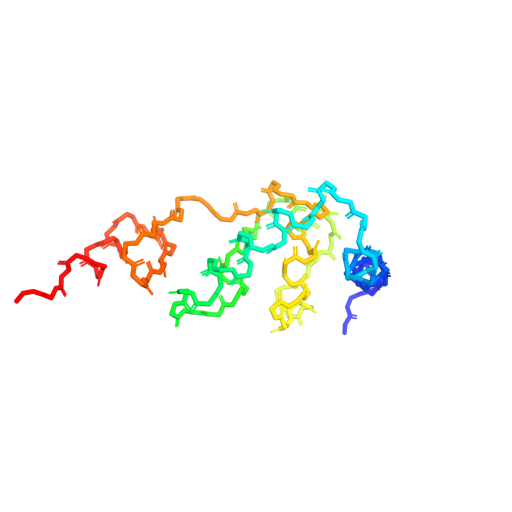Protein AF-A0A534RK87-F1 (afdb_monomer_lite)

pLDDT: mean 77.98, std 9.17, range [41.91, 87.06]

Foldseek 3Di:
DDPLLVVLVVVLVVVVVVLVVPPPDCVVVLVVLVQQVQQEPDFLLVQFACDPVCVVSVHDSVSQRDSSSSSSVCSVPVVRGQPDWDDDDSHIDRPVPVCVVCVVVPDD

Structure (mmCIF, N/CA/C/O backbone):
data_AF-A0A534RK87-F1
#
_entry.id   AF-A0A534RK87-F1
#
loop_
_atom_site.group_PDB
_atom_site.id
_atom_site.type_symbol
_atom_site.label_atom_id
_atom_site.label_alt_id
_atom_site.label_comp_id
_atom_site.label_asym_id
_atom_site.label_entity_id
_atom_site.label_seq_id
_atom_site.pdbx_PDB_ins_code
_atom_site.Cartn_x
_atom_site.Cartn_y
_atom_site.Cartn_z
_atom_site.occupancy
_atom_site.B_iso_or_equiv
_atom_site.auth_seq_id
_atom_site.auth_comp_id
_atom_site.auth_asym_id
_atom_site.auth_atom_id
_atom_site.pdbx_PDB_model_num
ATOM 1 N N . MET A 1 1 ? 7.790 2.342 -18.726 1.00 60.09 1 MET A N 1
ATOM 2 C CA . MET A 1 1 ? 7.569 1.230 -17.779 1.00 60.09 1 MET A CA 1
ATOM 3 C C . MET A 1 1 ? 8.842 0.421 -17.634 1.00 60.09 1 MET A C 1
ATOM 5 O O . MET A 1 1 ? 9.641 0.372 -18.563 1.00 60.09 1 MET A O 1
ATOM 9 N N . ASN A 1 2 ? 9.077 -0.127 -16.451 1.00 77.44 2 ASN A N 1
ATOM 10 C CA . ASN A 1 2 ? 10.279 -0.874 -16.115 1.00 77.44 2 ASN A CA 1
ATOM 11 C C . ASN A 1 2 ? 10.141 -2.371 -16.427 1.00 77.44 2 ASN A C 1
ATOM 13 O O . ASN A 1 2 ? 9.218 -3.016 -15.936 1.00 77.44 2 ASN A O 1
ATOM 17 N N . ARG A 1 3 ? 11.104 -2.950 -17.160 1.00 80.50 3 ARG A N 1
ATOM 18 C CA . ARG A 1 3 ? 11.090 -4.374 -17.559 1.00 80.50 3 ARG A CA 1
ATOM 19 C C . ARG A 1 3 ? 11.040 -5.355 -16.380 1.00 80.50 3 ARG A C 1
ATOM 21 O O . ARG A 1 3 ? 10.565 -6.480 -16.534 1.00 80.50 3 ARG A O 1
ATOM 28 N N . ASN A 1 4 ? 11.541 -4.966 -15.206 1.00 83.12 4 ASN A N 1
ATOM 29 C CA . ASN A 1 4 ? 11.418 -5.789 -13.998 1.00 83.12 4 ASN A CA 1
ATOM 30 C C . ASN A 1 4 ? 9.999 -5.746 -13.438 1.00 83.12 4 ASN A C 1
ATOM 32 O O . ASN A 1 4 ? 9.444 -6.788 -13.088 1.00 83.12 4 ASN A O 1
ATOM 36 N N . PHE A 1 5 ? 9.387 -4.562 -13.438 1.00 82.38 5 PHE A N 1
ATOM 37 C CA . PHE A 1 5 ? 8.006 -4.422 -13.018 1.00 82.38 5 PHE A CA 1
ATOM 38 C C . PHE A 1 5 ? 7.037 -5.088 -13.990 1.00 82.38 5 PHE A C 1
ATOM 40 O O . PHE A 1 5 ? 6.108 -5.713 -13.522 1.00 82.38 5 PHE A O 1
ATOM 47 N N . GLU A 1 6 ? 7.242 -5.046 -15.307 1.00 83.88 6 GLU A N 1
ATOM 48 C CA . GLU A 1 6 ? 6.357 -5.748 -16.255 1.00 83.88 6 GLU A CA 1
ATOM 49 C C . GLU A 1 6 ? 6.292 -7.257 -15.976 1.00 83.88 6 GLU A C 1
ATOM 51 O O . GLU A 1 6 ? 5.211 -7.850 -15.942 1.00 83.88 6 GLU A O 1
ATOM 56 N N . ARG A 1 7 ? 7.446 -7.874 -15.689 1.00 85.31 7 ARG A N 1
ATOM 57 C CA . ARG A 1 7 ? 7.519 -9.290 -15.297 1.00 85.31 7 ARG A CA 1
ATOM 58 C C . ARG A 1 7 ? 6.807 -9.555 -13.972 1.00 85.31 7 ARG A C 1
ATOM 60 O O . ARG A 1 7 ? 6.107 -10.561 -13.847 1.00 85.31 7 ARG A O 1
ATOM 67 N N . LEU A 1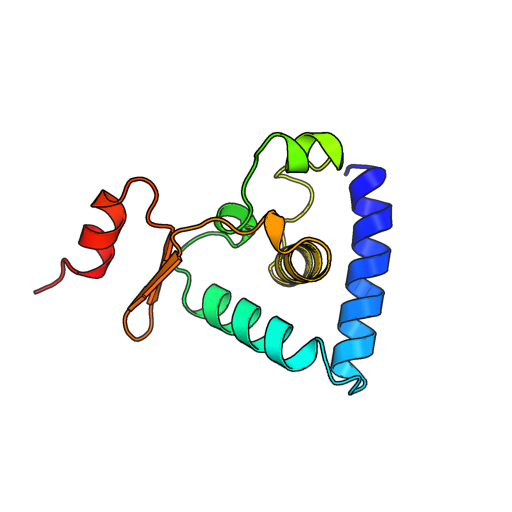 8 ? 6.957 -8.654 -13.004 1.00 84.94 8 LEU A N 1
ATOM 68 C CA . LEU A 1 8 ? 6.269 -8.732 -11.717 1.00 84.94 8 LEU A CA 1
ATOM 69 C C . LEU A 1 8 ? 4.757 -8.511 -11.865 1.00 84.94 8 LEU A C 1
ATOM 71 O O . LEU A 1 8 ? 3.965 -9.257 -11.307 1.00 84.94 8 LEU A O 1
ATOM 75 N N . ASN A 1 9 ? 4.344 -7.554 -12.688 1.00 84.25 9 ASN A N 1
ATOM 76 C CA . ASN A 1 9 ? 2.958 -7.217 -12.975 1.00 84.25 9 ASN A CA 1
ATOM 77 C C . ASN A 1 9 ? 2.219 -8.409 -13.595 1.00 84.25 9 ASN A C 1
ATOM 79 O O . ASN A 1 9 ? 1.095 -8.705 -13.205 1.00 84.25 9 ASN A O 1
ATOM 83 N N . GLY A 1 10 ? 2.873 -9.164 -14.483 1.00 87.06 10 GLY A N 1
ATOM 84 C CA . GLY A 1 10 ? 2.320 -10.419 -15.002 1.00 87.06 10 GLY A CA 1
ATOM 85 C C . GLY A 1 10 ? 2.163 -11.519 -13.939 1.00 87.06 10 GLY A C 1
ATOM 86 O O . GLY A 1 10 ? 1.276 -12.366 -14.044 1.00 87.06 10 GLY A O 1
ATOM 87 N N . ARG A 1 11 ? 2.999 -11.536 -12.892 1.00 85.81 11 ARG A N 1
ATOM 88 C CA . ARG A 1 11 ? 2.822 -12.442 -11.740 1.00 85.81 11 ARG A CA 1
ATOM 89 C C . ARG A 1 11 ? 1.682 -11.974 -10.841 1.00 85.81 11 ARG A C 1
ATOM 91 O O . ARG A 1 11 ? 0.845 -12.792 -10.472 1.00 85.81 11 ARG A O 1
ATOM 98 N N . ILE A 1 12 ? 1.615 -10.672 -10.574 1.00 85.38 12 ILE A N 1
ATOM 99 C CA . ILE A 1 12 ? 0.551 -10.011 -9.814 1.00 85.38 12 ILE A CA 1
ATOM 100 C C . ILE A 1 12 ? -0.821 -10.269 -10.446 1.00 85.38 12 ILE A C 1
ATOM 102 O O . ILE A 1 12 ? -1.733 -10.688 -9.741 1.00 85.38 12 ILE A O 1
ATOM 106 N N . ASP A 1 13 ? -0.963 -10.099 -11.763 1.00 85.81 13 ASP A N 1
ATOM 107 C CA . ASP A 1 13 ? -2.215 -10.373 -12.482 1.00 85.81 13 ASP A CA 1
ATOM 108 C C . ASP A 1 13 ? -2.652 -11.837 -12.316 1.00 85.81 13 ASP A C 1
ATOM 110 O O . ASP A 1 13 ? -3.806 -12.125 -11.990 1.00 85.81 13 ASP A O 1
ATOM 114 N N . ARG A 1 14 ? -1.711 -12.781 -12.449 1.00 85.25 14 ARG A N 1
ATOM 115 C CA . ARG A 1 14 ? -1.995 -14.210 -12.249 1.00 85.25 14 ARG A CA 1
ATOM 116 C C . ARG A 1 14 ? -2.373 -14.538 -10.808 1.00 85.25 14 ARG A C 1
ATOM 118 O O . ARG A 1 14 ? -3.264 -15.361 -10.601 1.00 85.25 14 ARG A O 1
ATOM 125 N N . LEU A 1 15 ? -1.732 -13.903 -9.828 1.00 82.75 15 LEU A N 1
ATOM 126 C CA . LEU A 1 15 ? -2.082 -14.037 -8.413 1.00 82.75 15 LEU A CA 1
ATOM 127 C C . LEU A 1 15 ? -3.475 -13.472 -8.133 1.00 82.75 15 LEU A C 1
ATOM 129 O O . LEU A 1 15 ? -4.283 -14.158 -7.516 1.00 82.75 15 LEU A O 1
ATOM 133 N N . SER A 1 16 ? -3.787 -12.280 -8.644 1.00 81.62 16 SER A N 1
ATOM 134 C CA . SER A 1 16 ? -5.115 -11.669 -8.523 1.00 81.62 16 SER A CA 1
ATOM 135 C C . SER A 1 16 ? -6.196 -12.591 -9.094 1.00 81.62 16 SER A C 1
ATOM 137 O O . SER A 1 16 ? -7.138 -12.964 -8.394 1.00 81.62 16 SER A O 1
ATOM 139 N N . LYS A 1 17 ? -6.000 -13.103 -10.316 1.00 83.56 17 LYS A N 1
ATOM 140 C CA . LYS A 1 17 ? -6.907 -14.087 -10.931 1.00 83.56 17 LYS A CA 1
ATOM 141 C C . LYS A 1 17 ? -7.028 -15.375 -10.116 1.00 83.56 17 LYS A C 1
ATOM 143 O O . LYS A 1 17 ? -8.121 -15.917 -9.993 1.00 83.56 17 LYS A O 1
ATOM 148 N N . ALA A 1 18 ? -5.935 -15.868 -9.532 1.00 83.94 18 ALA A N 1
ATOM 149 C CA . ALA A 1 18 ? -5.953 -17.057 -8.680 1.00 83.94 18 ALA A CA 1
ATOM 150 C C . ALA A 1 18 ? -6.742 -16.847 -7.376 1.00 83.94 18 ALA A C 1
ATOM 152 O O . ALA A 1 18 ? -7.443 -17.762 -6.939 1.00 83.94 18 ALA A O 1
ATOM 153 N N . ILE A 1 19 ? -6.639 -15.656 -6.783 1.00 82.50 19 ILE A N 1
ATOM 154 C CA . ILE A 1 19 ? -7.385 -15.244 -5.590 1.00 82.50 19 ILE A CA 1
ATOM 155 C C . ILE A 1 19 ? -8.880 -15.153 -5.913 1.00 82.50 19 ILE A C 1
ATOM 157 O O . ILE A 1 19 ? -9.691 -15.724 -5.185 1.00 82.50 19 ILE A O 1
ATOM 161 N N . MET A 1 20 ? -9.235 -14.512 -7.032 1.00 79.50 20 MET A N 1
ATOM 162 C CA . MET A 1 20 ? -10.621 -14.423 -7.511 1.00 79.50 20 MET A CA 1
ATOM 163 C C . MET A 1 20 ? -11.205 -15.797 -7.869 1.00 79.50 20 MET A C 1
ATOM 165 O O . MET A 1 20 ? -12.392 -16.032 -7.679 1.00 79.50 20 MET A O 1
ATOM 169 N N . ALA A 1 21 ? -10.363 -16.736 -8.308 1.00 83.75 21 ALA A N 1
ATOM 170 C CA . ALA A 1 21 ? -10.734 -18.129 -8.546 1.00 83.75 21 ALA A CA 1
ATOM 171 C C . ALA A 1 21 ? -10.839 -18.986 -7.262 1.00 83.75 21 ALA A C 1
ATOM 173 O O . ALA A 1 21 ? -11.019 -20.198 -7.355 1.00 83.75 21 ALA A O 1
ATOM 174 N N . GLY A 1 22 ? -10.711 -18.398 -6.064 1.00 73.81 22 GLY A N 1
ATOM 175 C CA . GLY A 1 22 ? -10.980 -19.085 -4.797 1.00 73.81 22 GLY A CA 1
ATOM 176 C C . GLY A 1 22 ? -9.806 -19.859 -4.182 1.00 73.81 22 GLY A C 1
ATOM 177 O O . GLY A 1 22 ? -10.031 -20.704 -3.318 1.00 73.81 22 GLY A O 1
ATOM 178 N N . ARG A 1 23 ? -8.548 -19.586 -4.564 1.00 71.56 23 ARG A N 1
ATOM 179 C CA . ARG A 1 23 ? -7.365 -20.164 -3.887 1.00 71.56 23 ARG A CA 1
ATOM 180 C C . ARG A 1 23 ? -7.038 -19.380 -2.602 1.00 71.56 23 ARG A C 1
ATOM 182 O O . ARG A 1 23 ? -6.795 -18.177 -2.631 1.00 71.56 23 ARG A O 1
ATOM 189 N N . THR A 1 24 ? -7.084 -20.044 -1.445 1.00 59.28 24 THR A N 1
ATOM 190 C CA . THR A 1 24 ? -7.586 -19.440 -0.187 1.00 59.28 24 THR A CA 1
ATOM 191 C C . THR A 1 24 ? -6.577 -18.964 0.869 1.00 59.28 24 THR A C 1
ATOM 193 O O . THR A 1 24 ? -7.001 -18.567 1.955 1.00 59.28 24 THR A O 1
ATOM 196 N N . ALA A 1 25 ? -5.273 -18.880 0.601 1.00 68.56 25 ALA A N 1
ATOM 197 C CA . ALA A 1 25 ? -4.342 -18.262 1.563 1.00 68.56 25 ALA A CA 1
ATOM 198 C C . ALA A 1 25 ? -4.262 -16.729 1.406 1.00 68.56 25 ALA A C 1
ATOM 200 O O . ALA A 1 25 ? -4.348 -15.979 2.386 1.00 68.56 25 ALA A O 1
ATOM 201 N N . ASP A 1 26 ? -4.166 -16.254 0.164 1.00 74.81 26 ASP A N 1
ATOM 202 C CA . ASP A 1 26 ? -3.920 -14.842 -0.133 1.00 74.81 26 ASP A CA 1
ATOM 203 C C . ASP A 1 26 ? -5.187 -13.983 -0.163 1.00 74.81 26 ASP A C 1
ATOM 205 O O . ASP A 1 26 ? -5.105 -12.778 0.060 1.00 74.81 26 ASP A O 1
ATOM 209 N N . LEU A 1 27 ? -6.378 -14.580 -0.287 1.00 78.88 27 LEU A N 1
ATOM 210 C CA . LEU A 1 27 ? -7.659 -13.858 -0.277 1.00 78.88 27 LEU A CA 1
ATOM 211 C C . LEU A 1 27 ? -7.868 -13.023 1.003 1.00 78.88 27 LEU A C 1
ATOM 213 O O . LEU A 1 27 ? -8.290 -11.864 0.950 1.00 78.88 27 LEU A O 1
ATOM 217 N N . LYS A 1 28 ? -7.515 -13.571 2.176 1.00 81.44 28 LYS A N 1
ATOM 218 C CA . LYS A 1 28 ? -7.598 -12.846 3.463 1.00 81.44 28 LYS A CA 1
ATOM 219 C C . LYS A 1 28 ? -6.562 -11.723 3.586 1.00 81.44 28 LYS A C 1
ATOM 221 O O . LYS A 1 28 ? -6.732 -10.807 4.395 1.00 81.44 28 LYS A O 1
ATOM 226 N N . ARG A 1 29 ? -5.440 -11.813 2.866 1.00 81.75 29 ARG A N 1
ATOM 227 C CA . ARG A 1 29 ? -4.417 -10.757 2.829 1.00 81.75 29 ARG A CA 1
ATOM 228 C C . ARG A 1 29 ? -4.823 -9.666 1.846 1.00 81.75 29 ARG A C 1
ATOM 230 O O . ARG A 1 29 ? -4.852 -8.506 2.242 1.00 81.75 29 ARG A O 1
ATOM 237 N N . PHE A 1 30 ? -5.236 -10.055 0.643 1.00 83.88 30 PHE A N 1
ATOM 238 C CA . PHE A 1 30 ? -5.758 -9.179 -0.402 1.00 83.88 30 PHE A CA 1
ATOM 239 C C . PHE A 1 30 ? -6.890 -8.297 0.128 1.00 83.88 30 PHE A C 1
ATOM 241 O O . PHE A 1 30 ? -6.774 -7.079 0.132 1.00 83.88 30 PHE A O 1
ATOM 248 N N . SER A 1 31 ? -7.925 -8.903 0.716 1.00 84.56 31 SER A N 1
ATOM 249 C CA . SER A 1 31 ? -9.062 -8.166 1.287 1.00 84.56 31 SER A CA 1
ATOM 250 C C . SER A 1 31 ? -8.672 -7.205 2.418 1.00 84.56 31 SER A C 1
ATOM 252 O O . SER A 1 31 ? -9.262 -6.134 2.545 1.00 84.56 31 SER A O 1
ATOM 254 N N . ARG A 1 32 ? -7.661 -7.534 3.237 1.00 84.19 32 ARG A N 1
ATOM 255 C CA . ARG A 1 32 ? -7.138 -6.611 4.262 1.00 84.19 32 ARG A CA 1
ATOM 256 C C . ARG A 1 32 ? -6.393 -5.429 3.654 1.00 84.19 32 ARG A C 1
ATOM 258 O O . ARG A 1 32 ? -6.532 -4.320 4.165 1.00 84.19 32 ARG A O 1
ATOM 265 N N . LEU A 1 33 ? -5.594 -5.665 2.618 1.00 84.50 33 LEU A N 1
ATOM 266 C CA . LEU A 1 33 ? -4.857 -4.623 1.905 1.00 84.50 33 LEU A CA 1
ATOM 267 C C . LEU A 1 33 ? -5.818 -3.686 1.176 1.00 84.50 33 LEU A C 1
ATOM 269 O O . LEU A 1 33 ? -5.772 -2.483 1.410 1.00 84.50 33 LEU A O 1
ATOM 273 N N . GLU A 1 34 ? -6.752 -4.245 0.412 1.00 83.12 34 GLU A N 1
ATOM 274 C CA . GLU A 1 34 ? -7.819 -3.508 -0.266 1.00 83.12 34 GLU A CA 1
ATOM 275 C C . GLU A 1 34 ? -8.636 -2.673 0.717 1.00 83.12 34 GLU A C 1
ATOM 277 O O . GLU A 1 34 ? -8.849 -1.482 0.506 1.00 83.12 34 GLU A O 1
ATOM 282 N N . ARG A 1 35 ? -9.026 -3.252 1.861 1.00 84.25 35 ARG A N 1
ATOM 283 C CA . ARG A 1 35 ? -9.748 -2.496 2.886 1.00 84.25 35 ARG A CA 1
ATOM 284 C C . ARG A 1 35 ? -8.894 -1.347 3.426 1.00 84.25 35 ARG A C 1
ATOM 286 O O . ARG A 1 35 ? -9.401 -0.244 3.558 1.00 84.25 35 ARG A O 1
ATOM 293 N N . ARG A 1 36 ? -7.601 -1.550 3.696 1.00 81.38 36 ARG A N 1
ATOM 294 C CA . ARG A 1 36 ? -6.705 -0.453 4.114 1.00 81.38 36 ARG A CA 1
ATOM 295 C C . ARG A 1 36 ? -6.598 0.635 3.049 1.00 81.38 36 ARG A C 1
ATOM 297 O O . ARG A 1 36 ? -6.627 1.803 3.405 1.00 81.38 36 ARG A O 1
ATOM 304 N N . MET A 1 37 ? -6.536 0.269 1.772 1.00 79.88 37 MET A N 1
ATOM 305 C CA . MET A 1 37 ? -6.524 1.220 0.660 1.00 79.88 37 MET A CA 1
ATOM 306 C C . MET A 1 37 ? -7.838 1.968 0.475 1.00 79.88 37 MET A C 1
ATOM 308 O O . MET A 1 37 ? -7.833 3.124 0.065 1.00 79.88 37 MET A O 1
ATOM 312 N N . ALA A 1 38 ? -8.972 1.324 0.742 1.00 81.88 38 ALA A N 1
ATOM 313 C CA . ALA A 1 38 ? -10.276 1.975 0.716 1.00 81.88 38 ALA A CA 1
ATOM 314 C C . ALA A 1 38 ? -10.385 3.052 1.808 1.00 81.88 38 ALA A C 1
ATOM 316 O O . ALA A 1 38 ? -11.017 4.079 1.593 1.00 81.88 38 ALA A O 1
ATOM 317 N N . LEU A 1 39 ? -9.745 2.823 2.957 1.00 81.31 39 LEU A N 1
ATOM 318 C CA . LEU A 1 39 ? -9.712 3.758 4.085 1.00 81.31 39 LEU A CA 1
ATOM 319 C C . LEU A 1 39 ? -8.589 4.802 3.955 1.00 81.31 39 LEU A C 1
ATOM 321 O O . LEU A 1 39 ? -8.622 5.826 4.637 1.00 81.31 39 LEU A O 1
ATOM 325 N N . LEU A 1 40 ? -7.574 4.538 3.127 1.00 80.25 40 LEU A N 1
ATOM 326 C CA . LEU A 1 40 ? -6.445 5.435 2.905 1.00 80.25 40 LEU A CA 1
ATOM 327 C C . LEU A 1 40 ? -6.921 6.664 2.125 1.00 80.25 40 LEU A C 1
ATOM 329 O O . LEU A 1 40 ? -7.419 6.547 1.009 1.00 80.25 40 LEU A O 1
ATOM 333 N N . ALA A 1 41 ? -6.730 7.847 2.705 1.00 70.62 41 ALA A N 1
ATOM 334 C CA . ALA A 1 41 ? -7.077 9.112 2.054 1.00 70.62 41 ALA A CA 1
ATOM 335 C C . ALA A 1 41 ? -6.072 9.535 0.958 1.00 70.62 41 ALA A C 1
ATOM 337 O O . ALA A 1 41 ? -6.324 10.488 0.228 1.00 70.62 41 ALA A O 1
ATOM 338 N N . GLY A 1 42 ? -4.931 8.845 0.856 1.00 72.19 42 GLY A N 1
ATOM 339 C CA . GLY A 1 42 ? -3.833 9.151 -0.060 1.00 72.19 42 GLY A CA 1
ATOM 340 C C . GLY A 1 42 ? -3.643 8.127 -1.186 1.00 72.19 42 GLY A C 1
ATOM 341 O O . GLY A 1 42 ? -4.387 7.145 -1.290 1.00 72.19 42 GLY A O 1
ATOM 342 N N . PRO A 1 43 ? -2.630 8.338 -2.044 1.00 77.62 43 PRO A N 1
ATOM 343 C CA . PRO A 1 43 ? -2.331 7.426 -3.136 1.00 77.62 43 PRO A CA 1
ATOM 344 C C . PRO A 1 43 ? -1.879 6.057 -2.601 1.00 77.62 43 PRO A C 1
ATOM 346 O O . PRO A 1 43 ? -1.142 5.979 -1.621 1.00 77.62 43 PRO A O 1
ATOM 349 N N . PRO A 1 44 ? -2.244 4.947 -3.265 1.00 77.62 44 PRO A N 1
ATOM 350 C CA . PRO A 1 44 ? -1.828 3.608 -2.845 1.00 77.62 44 PRO A CA 1
ATOM 351 C C . PRO A 1 44 ? -0.301 3.446 -2.838 1.00 77.62 44 PRO A C 1
ATOM 353 O O . PRO A 1 44 ? 0.239 2.695 -2.032 1.00 77.62 44 PRO A O 1
ATOM 356 N N . ALA A 1 45 ? 0.398 4.189 -3.700 1.00 80.38 45 ALA A N 1
ATOM 357 C CA . ALA A 1 45 ? 1.851 4.194 -3.791 1.00 80.38 45 ALA A CA 1
ATOM 358 C C . ALA A 1 45 ? 2.554 4.687 -2.515 1.00 80.38 45 ALA A C 1
ATOM 360 O O . ALA A 1 45 ? 3.710 4.322 -2.304 1.00 80.38 45 ALA A O 1
ATOM 361 N N . ASP A 1 46 ? 1.875 5.475 -1.676 1.00 79.88 46 ASP A N 1
ATOM 362 C CA . ASP A 1 46 ? 2.395 5.895 -0.371 1.00 79.88 46 ASP A CA 1
ATOM 363 C C . ASP A 1 46 ? 2.505 4.705 0.588 1.00 79.88 46 ASP A C 1
ATOM 365 O O . ASP A 1 46 ? 3.362 4.698 1.455 1.00 79.88 46 ASP A O 1
ATOM 369 N N . LEU A 1 47 ? 1.707 3.647 0.405 1.00 81.12 47 LEU A N 1
ATOM 370 C CA . LEU A 1 47 ? 1.776 2.443 1.239 1.00 81.12 47 LEU A CA 1
ATOM 371 C C . LEU A 1 47 ? 3.000 1.568 0.917 1.00 81.12 47 LEU A C 1
ATOM 373 O O . LEU A 1 47 ? 3.274 0.606 1.637 1.00 81.12 47 LEU A O 1
ATOM 377 N N . VAL A 1 48 ? 3.728 1.884 -0.160 1.00 84.75 48 VAL A N 1
ATOM 378 C CA . VAL A 1 48 ? 4.924 1.163 -0.600 1.00 84.75 48 VAL A CA 1
ATOM 379 C C . VAL A 1 48 ? 6.173 1.911 -0.155 1.00 84.75 48 VAL A C 1
ATOM 381 O O . VAL A 1 48 ? 6.475 3.013 -0.612 1.00 84.75 48 VAL A O 1
ATOM 384 N N . ARG A 1 49 ? 6.951 1.245 0.684 1.00 85.38 49 ARG A N 1
ATOM 385 C CA . ARG A 1 49 ? 8.213 1.705 1.236 1.00 85.38 49 ARG A CA 1
ATOM 386 C C . ARG A 1 49 ? 9.306 1.689 0.164 1.00 85.38 49 ARG A C 1
ATOM 388 O O . ARG A 1 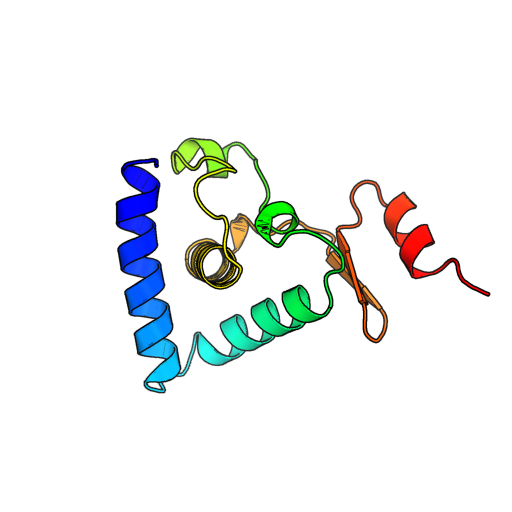49 ? 9.692 0.636 -0.346 1.00 85.38 49 ARG A O 1
ATOM 395 N N . LYS A 1 50 ? 9.828 2.870 -0.181 1.00 83.25 50 LYS A N 1
ATOM 396 C CA . LYS A 1 50 ? 10.812 3.086 -1.266 1.00 83.25 50 LYS A CA 1
ATOM 397 C C . LYS A 1 50 ? 12.263 2.950 -0.780 1.00 83.25 50 LYS A C 1
ATOM 399 O O . LYS A 1 50 ? 13.107 3.808 -1.036 1.00 83.25 50 LYS A O 1
ATOM 404 N N . ASP A 1 51 ? 12.552 1.859 -0.079 1.00 82.44 51 ASP A N 1
ATOM 405 C CA . ASP A 1 51 ? 13.857 1.589 0.534 1.00 82.44 51 ASP A CA 1
ATOM 406 C C . ASP A 1 51 ? 14.857 0.914 -0.420 1.00 82.44 51 ASP A C 1
ATOM 408 O O . ASP A 1 51 ? 14.618 0.732 -1.615 1.00 82.44 51 ASP A O 1
ATOM 412 N N . LYS A 1 52 ? 16.012 0.499 0.112 1.00 83.19 52 LYS A N 1
ATOM 413 C CA . LYS A 1 52 ? 17.039 -0.241 -0.634 1.00 83.19 52 LYS A CA 1
ATOM 414 C C . LYS A 1 52 ? 16.463 -1.467 -1.357 1.00 83.19 52 LYS A C 1
ATOM 416 O O . LYS A 1 52 ? 16.769 -1.672 -2.523 1.00 83.19 52 LYS A O 1
ATOM 421 N N . ARG A 1 53 ? 15.541 -2.190 -0.716 1.00 82.50 53 ARG A N 1
ATOM 422 C CA . ARG A 1 53 ? 14.859 -3.371 -1.270 1.00 82.50 53 ARG A CA 1
ATOM 423 C C . ARG A 1 53 ? 14.027 -3.074 -2.511 1.00 82.50 53 ARG A C 1
ATOM 425 O O . ARG A 1 53 ? 14.056 -3.816 -3.485 1.00 82.50 53 ARG A O 1
ATOM 432 N N . PHE A 1 54 ? 13.351 -1.933 -2.503 1.00 85.06 54 PHE A N 1
ATOM 433 C CA . PHE A 1 54 ? 12.601 -1.437 -3.646 1.00 85.06 54 PHE A CA 1
ATOM 434 C C . PHE A 1 54 ? 13.521 -1.140 -4.843 1.00 85.06 54 PHE A C 1
ATOM 436 O O . PHE A 1 54 ? 13.202 -1.477 -5.984 1.00 85.06 54 PHE A O 1
ATOM 443 N N . LYS A 1 55 ? 14.701 -0.564 -4.573 1.00 83.00 55 LYS A N 1
ATOM 444 C CA . LYS A 1 55 ? 15.743 -0.351 -5.589 1.00 83.00 55 LYS A CA 1
ATOM 445 C C . LYS A 1 55 ? 16.377 -1.664 -6.064 1.00 83.00 55 LYS A C 1
ATOM 447 O O . LYS A 1 55 ? 16.652 -1.777 -7.252 1.00 83.00 55 LYS A O 1
ATOM 452 N N . GLU A 1 56 ? 16.576 -2.645 -5.182 1.00 85.19 56 GLU A N 1
ATOM 453 C CA . GLU A 1 56 ? 17.119 -3.975 -5.521 1.00 85.19 56 GLU A CA 1
ATOM 454 C C . GLU A 1 56 ? 16.188 -4.770 -6.439 1.00 85.19 56 GLU A C 1
ATOM 456 O O . GLU A 1 56 ? 16.643 -5.381 -7.401 1.00 85.19 56 GLU A O 1
ATOM 461 N N . LEU A 1 57 ? 14.876 -4.688 -6.210 1.00 82.50 57 LEU A N 1
ATOM 462 C CA . LEU A 1 57 ? 13.868 -5.233 -7.125 1.00 82.50 57 LEU A CA 1
ATOM 463 C C . LEU A 1 57 ? 13.812 -4.465 -8.455 1.00 82.50 57 LEU A C 1
ATOM 465 O O . LEU A 1 57 ? 13.118 -4.872 -9.388 1.00 82.50 57 LEU A O 1
ATOM 469 N N . GLY A 1 58 ? 14.538 -3.347 -8.545 1.00 84.06 58 GLY A N 1
ATOM 470 C CA . GLY A 1 58 ? 14.537 -2.458 -9.686 1.00 84.06 58 GLY A CA 1
ATOM 471 C C . GLY A 1 58 ? 13.125 -1.988 -9.971 1.00 84.06 58 GLY A C 1
ATOM 472 O O . GLY A 1 58 ? 12.693 -2.118 -11.104 1.00 84.06 58 GLY A O 1
ATOM 473 N N . LEU A 1 59 ? 12.397 -1.511 -8.961 1.00 83.56 59 LEU A N 1
ATOM 474 C CA . LEU A 1 59 ? 11.063 -0.930 -9.101 1.00 83.56 59 LEU A CA 1
ATOM 475 C C . LEU A 1 59 ? 11.166 0.598 -9.157 1.00 83.56 59 LEU A C 1
ATOM 477 O O . LEU A 1 59 ? 12.085 1.192 -8.588 1.00 83.56 59 LEU A O 1
ATOM 481 N N . ARG A 1 60 ? 10.234 1.266 -9.843 1.00 80.75 60 ARG A N 1
ATOM 482 C CA . ARG A 1 60 ? 10.096 2.730 -9.807 1.00 80.75 60 ARG A CA 1
ATOM 483 C C . ARG A 1 60 ? 8.714 3.109 -9.311 1.00 80.75 60 ARG A C 1
ATOM 485 O O . ARG A 1 60 ? 7.734 2.441 -9.606 1.00 80.75 60 ARG A O 1
ATOM 492 N N . GLY A 1 61 ? 8.626 4.227 -8.590 1.00 72.25 61 GLY A N 1
ATOM 493 C CA . GLY A 1 61 ? 7.354 4.721 -8.046 1.00 72.25 61 GLY A CA 1
ATOM 494 C C . GLY A 1 61 ? 6.292 5.041 -9.104 1.00 72.25 61 GLY A C 1
ATOM 495 O O . GLY A 1 61 ? 5.126 5.157 -8.764 1.00 72.25 61 GLY A O 1
ATOM 496 N N . ALA A 1 62 ? 6.699 5.167 -10.370 1.00 75.62 62 ALA A N 1
ATOM 497 C CA . ALA A 1 62 ? 5.812 5.365 -11.512 1.00 75.62 62 ALA A CA 1
ATOM 498 C C . ALA A 1 62 ? 5.317 4.050 -12.146 1.00 75.62 62 ALA A C 1
ATOM 500 O O . ALA A 1 62 ? 4.506 4.095 -13.063 1.00 75.62 62 ALA A O 1
ATOM 501 N N . ASP A 1 63 ? 5.827 2.892 -11.716 1.00 77.94 63 ASP A N 1
ATOM 502 C CA . ASP A 1 63 ? 5.466 1.608 -12.315 1.00 77.94 63 ASP A CA 1
ATOM 503 C C . ASP A 1 63 ? 4.125 1.067 -11.769 1.00 77.94 63 ASP A C 1
ATOM 505 O O . ASP A 1 63 ? 3.333 0.521 -12.531 1.00 77.94 63 ASP A O 1
ATOM 509 N N . TYR A 1 64 ? 3.831 1.267 -10.478 1.00 78.38 64 TYR A N 1
ATOM 510 C CA . TYR A 1 64 ? 2.585 0.844 -9.819 1.00 78.38 64 TYR A CA 1
ATOM 511 C C . TYR A 1 64 ? 1.653 2.038 -9.597 1.00 78.38 64 TYR A C 1
ATOM 513 O O . TYR A 1 64 ? 1.682 2.716 -8.573 1.00 78.38 64 TYR A O 1
ATOM 521 N N . VAL A 1 65 ? 0.806 2.305 -10.583 1.00 74.19 65 VAL A N 1
ATOM 522 C CA . VAL A 1 65 ? -0.105 3.461 -10.554 1.00 74.19 65 VAL A CA 1
ATOM 523 C C . VAL A 1 65 ? -1.461 3.080 -9.953 1.00 74.19 65 VAL A C 1
ATOM 525 O O . VAL A 1 65 ? -2.147 3.911 -9.360 1.00 74.19 65 VAL A O 1
ATOM 528 N N . THR A 1 66 ? -1.843 1.806 -10.069 1.00 82.94 66 THR A N 1
ATOM 529 C CA . THR A 1 66 ? -3.162 1.309 -9.654 1.00 82.94 66 THR A CA 1
ATOM 530 C C . THR A 1 66 ? -3.132 0.617 -8.291 1.00 82.94 66 THR A C 1
ATOM 532 O O . THR A 1 66 ? -2.101 0.117 -7.835 1.00 82.94 66 THR A O 1
ATOM 535 N N . ARG A 1 67 ? -4.299 0.568 -7.633 1.00 82.94 67 ARG A N 1
ATOM 536 C CA . ARG A 1 67 ? -4.481 -0.104 -6.335 1.00 82.94 67 ARG A CA 1
ATOM 537 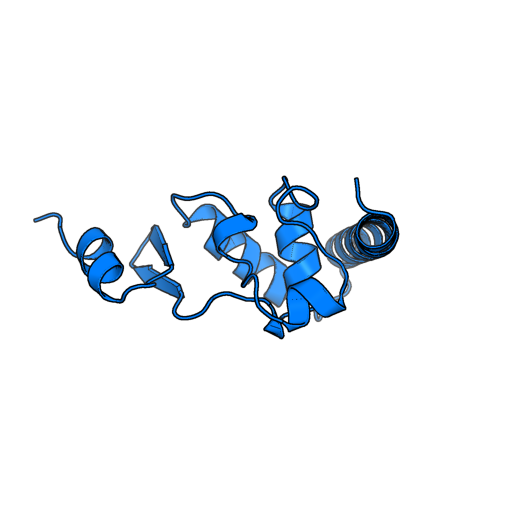C C . ARG A 1 67 ? -4.125 -1.587 -6.421 1.00 82.94 67 ARG A C 1
ATOM 539 O O . ARG A 1 67 ? -3.308 -2.057 -5.639 1.00 82.94 67 ARG A O 1
ATOM 546 N N . GLU A 1 68 ? -4.635 -2.279 -7.435 1.00 82.62 68 GLU A N 1
ATOM 547 C CA . GLU A 1 68 ? -4.399 -3.710 -7.654 1.00 82.62 68 GLU A CA 1
ATOM 548 C C . GLU A 1 68 ? -2.912 -4.045 -7.812 1.00 82.62 68 GLU A C 1
ATOM 550 O O . GLU A 1 68 ? -2.423 -5.010 -7.226 1.00 82.62 68 GLU A O 1
ATOM 555 N N . GLN A 1 69 ? -2.169 -3.211 -8.548 1.00 85.25 69 GLN A N 1
ATOM 556 C CA . GLN A 1 69 ? -0.724 -3.366 -8.716 1.00 85.25 69 GLN A CA 1
ATOM 557 C C . GLN A 1 69 ? 0.023 -3.256 -7.394 1.00 85.25 69 GLN A C 1
ATOM 559 O O . GLN A 1 69 ? 0.906 -4.062 -7.108 1.00 85.25 69 GLN A O 1
ATOM 564 N N . VAL A 1 70 ? -0.337 -2.273 -6.574 1.00 86.75 70 VAL A N 1
ATOM 565 C CA . VAL A 1 70 ? 0.272 -2.097 -5.257 1.00 86.75 70 VAL A CA 1
ATOM 566 C C . VAL A 1 70 ? -0.109 -3.239 -4.321 1.00 86.75 70 VAL A C 1
ATOM 568 O O . VAL A 1 70 ? 0.760 -3.762 -3.629 1.00 86.75 70 VAL A O 1
ATOM 571 N N . VAL A 1 71 ? -1.372 -3.669 -4.301 1.00 85.88 71 VAL A N 1
ATOM 572 C CA . VAL A 1 71 ? -1.796 -4.808 -3.476 1.00 85.88 71 VAL A CA 1
ATOM 573 C C . VAL A 1 71 ? -1.057 -6.072 -3.884 1.00 85.88 71 VAL A C 1
ATOM 575 O O . VAL A 1 71 ? -0.522 -6.759 -3.020 1.00 85.88 71 VAL A O 1
ATOM 578 N N . GLY A 1 72 ? -0.958 -6.356 -5.181 1.00 86.19 72 GLY A N 1
ATOM 579 C CA . GLY A 1 72 ? -0.192 -7.490 -5.681 1.00 86.19 72 GLY A CA 1
ATOM 580 C C . GLY A 1 72 ? 1.291 -7.410 -5.335 1.00 86.19 72 GLY A C 1
ATOM 581 O O . GLY A 1 72 ? 1.874 -8.403 -4.904 1.00 86.19 72 GLY A O 1
ATOM 582 N N . LEU A 1 73 ? 1.890 -6.221 -5.451 1.00 86.62 73 LEU A N 1
ATOM 583 C CA . LEU A 1 73 ? 3.274 -5.983 -5.051 1.00 86.62 73 LEU A CA 1
ATOM 584 C C . LEU A 1 73 ? 3.479 -6.272 -3.560 1.00 86.62 73 LEU A C 1
ATOM 586 O O . LEU A 1 73 ? 4.457 -6.911 -3.194 1.00 86.62 73 LEU A O 1
ATOM 590 N N . LEU A 1 74 ? 2.551 -5.844 -2.705 1.00 85.88 74 LEU A N 1
ATOM 591 C CA . LEU A 1 74 ? 2.594 -6.085 -1.260 1.00 85.88 74 LEU A CA 1
ATOM 592 C C . LEU A 1 74 ? 2.245 -7.530 -0.877 1.00 85.88 74 LEU A C 1
ATOM 594 O O . LEU A 1 74 ? 2.605 -7.973 0.212 1.00 85.88 74 LEU A O 1
ATOM 598 N N . LEU A 1 75 ? 1.542 -8.266 -1.740 1.00 85.69 75 LEU A N 1
ATOM 599 C CA . LEU A 1 75 ? 1.309 -9.699 -1.570 1.00 85.69 75 LEU A CA 1
ATOM 600 C C . LEU A 1 75 ? 2.565 -10.511 -1.893 1.00 85.69 75 LEU A C 1
ATOM 602 O O . LEU A 1 75 ? 2.917 -11.389 -1.108 1.00 85.69 75 LEU A O 1
ATOM 606 N N . GLU A 1 76 ? 3.254 -10.198 -2.996 1.00 85.81 76 GLU A N 1
ATOM 607 C CA . GLU A 1 76 ? 4.532 -10.839 -3.344 1.00 85.81 76 GLU A CA 1
ATOM 608 C C . GLU A 1 76 ? 5.663 -10.391 -2.402 1.00 85.81 76 GLU A C 1
ATOM 610 O O . GLU A 1 76 ? 6.486 -11.205 -1.989 1.00 85.81 76 GLU A O 1
ATOM 615 N N . HIS A 1 77 ? 5.679 -9.112 -2.017 1.00 86.81 77 HIS A N 1
ATOM 616 C CA . HIS A 1 77 ? 6.714 -8.498 -1.186 1.00 86.81 77 HIS A CA 1
ATOM 617 C C . HIS A 1 77 ? 6.110 -7.709 -0.009 1.00 86.81 77 HIS A C 1
ATOM 619 O O . HIS A 1 77 ? 6.147 -6.474 0.009 1.00 86.81 77 HIS A O 1
ATOM 625 N N . PRO A 1 78 ? 5.596 -8.392 1.031 1.00 83.94 78 PRO A N 1
ATOM 626 C CA . PRO A 1 78 ? 5.026 -7.733 2.212 1.00 83.94 78 PRO A CA 1
ATOM 627 C C . PRO A 1 78 ? 6.047 -6.898 3.000 1.00 83.94 78 PRO A C 1
ATOM 629 O O . PRO A 1 78 ? 5.662 -6.023 3.773 1.00 83.94 78 PRO A O 1
ATOM 632 N N . GLU A 1 79 ? 7.346 -7.136 2.795 1.00 85.31 79 GLU A N 1
ATOM 633 C CA . GLU A 1 79 ? 8.447 -6.340 3.356 1.00 85.31 79 GLU A CA 1
ATOM 634 C C . GLU A 1 79 ? 8.488 -4.893 2.839 1.00 85.31 79 GLU A C 1
ATOM 636 O O . GLU A 1 79 ? 9.018 -4.017 3.520 1.00 85.31 79 GLU A O 1
ATOM 641 N N . LEU A 1 80 ? 7.899 -4.631 1.665 1.00 86.88 80 LEU A N 1
ATOM 642 C CA . LEU A 1 80 ? 7.794 -3.294 1.080 1.00 86.88 80 LEU A CA 1
ATOM 643 C C . LEU A 1 80 ? 6.631 -2.483 1.659 1.00 86.88 80 LEU A C 1
ATOM 645 O O . LEU A 1 80 ? 6.390 -1.374 1.201 1.00 86.88 80 LEU A O 1
ATOM 649 N N . MET A 1 81 ? 5.872 -3.001 2.623 1.00 85.94 81 MET A N 1
ATOM 650 C CA . MET A 1 81 ? 4.788 -2.236 3.235 1.00 85.94 81 MET A CA 1
ATOM 651 C C . MET A 1 81 ? 5.341 -1.128 4.136 1.00 85.94 81 MET A C 1
ATOM 653 O O . MET A 1 81 ? 6.117 -1.401 5.055 1.00 85.94 81 MET A O 1
ATOM 657 N N . GLU A 1 82 ? 4.884 0.107 3.927 1.00 83.88 82 GLU A N 1
ATOM 658 C CA . GLU A 1 82 ? 5.150 1.216 4.845 1.00 83.88 82 GLU A CA 1
ATOM 659 C C . GLU A 1 82 ? 4.577 0.917 6.230 1.00 83.88 82 GLU A C 1
ATOM 661 O O . GLU A 1 82 ? 3.467 0.404 6.373 1.00 83.88 82 GLU A O 1
ATOM 666 N N . ARG A 1 83 ? 5.347 1.224 7.277 1.00 79.75 83 ARG A N 1
ATOM 667 C CA . ARG A 1 83 ? 4.935 1.099 8.683 1.00 79.75 83 ARG A CA 1
ATOM 668 C C . ARG A 1 83 ? 5.538 2.267 9.481 1.00 79.75 83 ARG A C 1
ATOM 670 O O . ARG A 1 83 ? 6.726 2.552 9.300 1.00 79.75 83 ARG A O 1
ATOM 677 N N . PRO A 1 84 ? 4.800 2.900 10.413 1.00 72.81 84 PRO A N 1
ATOM 678 C CA . PRO A 1 84 ? 3.468 2.541 10.920 1.00 72.81 84 PRO A CA 1
ATOM 679 C C . PRO A 1 84 ? 2.293 3.005 10.033 1.00 72.81 84 PRO A C 1
ATOM 681 O O . PRO A 1 84 ? 2.201 4.171 9.662 1.00 72.81 84 PRO A O 1
ATOM 684 N N . VAL A 1 85 ? 1.354 2.089 9.745 1.00 77.31 85 VAL A N 1
ATOM 685 C CA . VAL A 1 85 ? 0.029 2.424 9.185 1.00 77.31 85 VAL A CA 1
ATOM 686 C C . VAL A 1 85 ? -0.957 2.461 10.337 1.00 77.31 85 VAL A C 1
ATOM 688 O O . VAL A 1 85 ? -1.196 1.433 10.976 1.00 77.31 85 VAL A O 1
ATOM 691 N N . VAL A 1 86 ? -1.525 3.630 10.599 1.00 76.56 86 VAL A N 1
ATOM 692 C CA . VAL A 1 86 ? -2.553 3.809 11.621 1.00 76.56 86 VAL A CA 1
ATOM 693 C C . VAL A 1 86 ? -3.910 3.741 10.940 1.00 76.56 86 VAL A C 1
ATOM 695 O O . VAL A 1 86 ? -4.142 4.398 9.930 1.00 76.56 86 VAL A O 1
ATOM 698 N N . VAL A 1 87 ? -4.801 2.912 11.475 1.00 76.38 87 VAL A N 1
ATOM 699 C CA . VAL A 1 87 ? -6.190 2.808 11.023 1.00 76.38 87 VAL A CA 1
ATOM 700 C C . VAL A 1 87 ? -7.070 3.265 12.176 1.00 76.38 87 VAL A C 1
ATOM 702 O O . VAL A 1 87 ? -7.032 2.659 13.243 1.00 76.38 87 VAL A O 1
ATOM 705 N N . HIS A 1 88 ? -7.847 4.322 11.969 1.00 73.25 88 HIS A N 1
ATOM 706 C CA . HIS A 1 88 ? -8.760 4.877 12.960 1.00 73.25 88 HIS A CA 1
ATOM 707 C C . HIS A 1 88 ? -10.169 4.942 12.365 1.00 73.25 88 HIS A C 1
ATOM 709 O O . HIS A 1 88 ? -10.437 5.680 11.412 1.00 73.25 88 HIS A O 1
ATOM 715 N N . GLY A 1 89 ? -11.079 4.126 12.898 1.00 76.19 89 GLY A N 1
ATOM 716 C CA . GLY A 1 89 ? -12.454 4.030 12.408 1.00 76.19 89 GLY A CA 1
ATOM 717 C C . GLY A 1 89 ? -12.522 3.720 10.909 1.00 76.19 89 GLY A C 1
ATOM 718 O O . GLY A 1 89 ? -12.213 2.609 10.477 1.00 76.19 89 GLY A O 1
ATOM 719 N N . LYS A 1 90 ? -12.940 4.715 10.116 1.00 75.25 90 LYS A N 1
ATOM 720 C CA . LYS A 1 90 ? -13.104 4.613 8.657 1.00 75.25 90 LYS A CA 1
ATOM 721 C C . LYS A 1 90 ? -11.944 5.225 7.851 1.00 75.25 90 LYS A C 1
ATOM 723 O O . LYS A 1 90 ? -12.076 5.385 6.642 1.00 75.25 90 LYS A O 1
ATOM 728 N N . ARG A 1 91 ? -10.825 5.583 8.489 1.00 72.50 91 ARG A N 1
ATOM 729 C CA . ARG A 1 91 ? -9.674 6.217 7.828 1.00 72.50 91 ARG A CA 1
ATOM 730 C C . ARG A 1 91 ? -8.376 5.489 8.159 1.00 72.50 91 ARG A C 1
ATOM 732 O O . ARG A 1 91 ? -8.185 5.020 9.278 1.00 72.50 91 ARG A O 1
ATOM 739 N N . ALA A 1 92 ? -7.483 5.393 7.184 1.00 78.00 92 ALA A N 1
ATOM 740 C CA . ALA A 1 92 ? -6.118 4.919 7.358 1.00 78.00 92 ALA A CA 1
ATOM 741 C C . ALA A 1 92 ? -5.142 6.033 6.965 1.00 78.00 92 ALA A C 1
ATOM 743 O O . ALA A 1 92 ? -5.367 6.726 5.972 1.00 78.00 92 ALA A O 1
ATOM 744 N N . VAL A 1 93 ? -4.063 6.199 7.730 1.00 75.75 93 VAL A N 1
ATOM 745 C CA . VAL A 1 93 ? -2.971 7.130 7.426 1.00 75.75 93 VAL A CA 1
ATOM 746 C C . VAL A 1 93 ? -1.625 6.444 7.625 1.00 75.75 93 VAL A C 1
ATOM 748 O O . VAL A 1 93 ? -1.464 5.577 8.489 1.00 75.75 93 VAL A O 1
ATOM 751 N N . ILE A 1 94 ? -0.647 6.842 6.818 1.00 76.50 94 ILE A N 1
ATOM 752 C CA . ILE A 1 94 ? 0.746 6.441 7.001 1.00 76.50 94 ILE A CA 1
ATOM 753 C C . ILE A 1 94 ? 1.393 7.474 7.920 1.00 76.50 94 ILE A C 1
ATOM 755 O O . ILE A 1 94 ? 1.564 8.639 7.564 1.00 76.50 94 ILE A O 1
ATOM 759 N N . ALA A 1 95 ? 1.702 7.036 9.136 1.00 63.75 95 ALA A N 1
ATOM 760 C CA . ALA A 1 95 ? 2.159 7.870 10.238 1.00 63.75 95 ALA A CA 1
ATOM 761 C C . ALA A 1 95 ? 3.684 8.054 10.203 1.00 63.75 95 ALA A C 1
ATOM 763 O O . ALA A 1 95 ? 4.412 7.633 11.105 1.00 63.75 95 ALA A O 1
ATOM 764 N N . ARG A 1 96 ? 4.176 8.640 9.110 1.00 66.81 96 ARG A N 1
ATOM 765 C CA . ARG A 1 96 ? 5.579 9.034 8.934 1.00 66.81 96 ARG A CA 1
ATOM 766 C C . ARG A 1 96 ? 5.643 10.505 8.495 1.00 66.81 96 ARG A C 1
ATOM 768 O O . ARG A 1 96 ? 5.270 10.783 7.355 1.00 66.81 96 ARG A O 1
ATOM 775 N N . PRO A 1 97 ? 6.136 11.430 9.344 1.00 58.91 97 PRO A N 1
ATOM 776 C CA . PRO A 1 97 ? 6.427 11.275 10.780 1.00 58.91 97 PRO A CA 1
ATOM 777 C C . PRO A 1 97 ? 5.164 10.987 11.619 1.00 58.91 97 PRO A C 1
ATOM 779 O O . PRO A 1 97 ? 4.040 11.130 11.137 1.00 58.91 97 PRO A O 1
ATOM 782 N N . SER A 1 98 ? 5.348 10.544 12.869 1.00 59.38 98 SER A N 1
ATOM 783 C CA . SER A 1 98 ? 4.276 10.179 13.818 1.00 59.38 98 SER A CA 1
ATOM 784 C C . SER A 1 98 ? 3.284 11.310 14.112 1.00 59.38 98 SER A C 1
ATOM 786 O O . SER A 1 98 ? 2.172 11.042 14.548 1.00 59.38 98 SER A O 1
ATOM 788 N N . GLU A 1 99 ? 3.653 12.549 13.805 1.00 60.94 99 GLU A N 1
ATOM 789 C CA . GLU A 1 99 ? 2.810 13.747 13.892 1.00 60.94 99 GLU A CA 1
ATOM 790 C C . GLU A 1 99 ? 1.611 13.690 12.926 1.00 60.94 99 GLU A C 1
ATOM 792 O O . GLU A 1 99 ? 0.545 14.214 13.222 1.00 60.94 99 GLU A O 1
ATOM 797 N N . ARG A 1 100 ? 1.696 12.942 11.812 1.00 63.59 100 ARG A N 1
ATOM 798 C CA . ARG A 1 100 ? 0.537 12.708 10.921 1.00 63.59 100 ARG A CA 1
ATOM 799 C C . ARG A 1 100 ? -0.584 11.886 11.564 1.00 63.59 100 ARG A C 1
ATOM 801 O O . ARG A 1 100 ? -1.682 11.815 11.019 1.00 63.59 100 ARG A O 1
ATOM 808 N N . VAL A 1 101 ? -0.335 11.244 12.709 1.00 62.38 101 VAL A N 1
ATOM 809 C CA . VAL A 1 101 ? -1.408 10.617 13.501 1.00 62.38 101 VAL A CA 1
ATOM 810 C C . VAL A 1 101 ? -2.323 11.680 14.099 1.00 62.38 101 VAL A C 1
ATOM 812 O O . VAL A 1 101 ? -3.514 11.423 14.257 1.00 62.38 101 VAL A O 1
ATOM 815 N N . GLU A 1 102 ? -1.804 12.878 14.368 1.00 61.25 102 GLU A N 1
ATOM 816 C CA . GLU A 1 102 ? -2.594 13.992 14.887 1.00 61.25 102 GLU A CA 1
ATOM 817 C C . GLU A 1 102 ? -3.589 14.507 13.843 1.00 61.25 102 GLU A C 1
ATOM 819 O O . GLU A 1 102 ? -4.711 14.811 14.215 1.00 61.25 102 GLU A O 1
ATOM 824 N N . GLU A 1 103 ? -3.294 14.460 12.535 1.00 62.59 103 GLU A N 1
ATOM 825 C CA . GLU A 1 103 ? -4.313 14.695 11.484 1.00 62.59 103 GLU A CA 1
ATOM 826 C C . GLU A 1 103 ? -5.458 13.665 11.518 1.00 62.59 103 GLU A C 1
ATOM 828 O O . GLU A 1 103 ? -6.562 13.910 11.025 1.00 62.59 103 GLU A O 1
ATOM 833 N N . LEU A 1 104 ? -5.193 12.479 12.068 1.00 64.06 104 LEU A N 1
ATOM 834 C CA . LEU A 1 104 ? -6.166 11.401 12.199 1.00 64.06 104 LEU A CA 1
ATOM 835 C C . LEU A 1 104 ? -7.023 11.543 13.472 1.00 64.06 104 LEU A C 1
ATOM 837 O O . LEU A 1 104 ? -8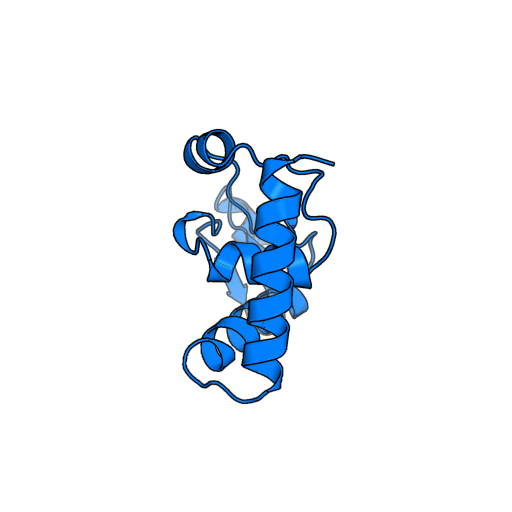.158 11.069 13.491 1.00 64.06 104 LEU A O 1
ATOM 841 N N . LEU A 1 105 ? -6.481 12.184 14.511 1.00 63.44 105 LEU A N 1
ATOM 842 C CA . LEU A 1 105 ? -7.125 12.426 15.809 1.00 63.44 105 LEU A CA 1
ATOM 843 C C . LEU A 1 105 ? -7.685 13.857 15.950 1.00 63.44 105 LEU A C 1
ATOM 845 O O . LEU A 1 105 ? -8.513 14.112 16.819 1.00 63.44 105 LEU A O 1
ATOM 849 N N . GLY A 1 106 ? -7.248 14.784 15.099 1.00 59.06 106 GLY A N 1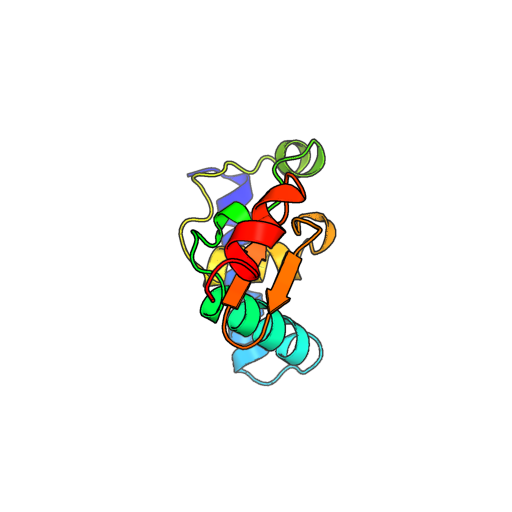
ATOM 850 C CA . GLY A 1 106 ? -7.536 16.213 15.142 1.00 59.06 106 GLY A CA 1
ATOM 851 C C . GLY A 1 106 ? -8.764 16.580 14.323 1.00 59.06 106 GLY A C 1
ATOM 852 O O . GLY A 1 106 ? -8.658 17.107 13.219 1.00 59.06 106 GLY A O 1
ATOM 853 N N . SER A 1 107 ? -9.940 16.281 14.862 1.00 42.09 107 SER A N 1
ATOM 854 C CA . SER A 1 107 ? -11.206 16.943 14.527 1.00 42.09 107 SER A CA 1
ATOM 855 C C . SER A 1 107 ? -12.183 16.695 15.682 1.00 42.09 107 SER A C 1
ATOM 857 O O . SER A 1 107 ? -13.020 15.794 15.610 1.00 42.09 107 SER A O 1
ATOM 859 N N . GLN A 1 108 ? -12.021 17.458 16.764 1.00 41.91 108 GLN A N 1
ATOM 860 C CA . GLN A 1 108 ? -13.137 17.890 17.609 1.00 41.91 108 GLN A CA 1
ATOM 861 C C . GLN A 1 108 ? -13.290 19.396 17.450 1.00 41.91 108 GLN A C 1
ATOM 863 O O . GLN A 1 108 ? -12.237 20.067 17.368 1.00 41.91 108 GLN A O 1
#

Radius of gyration: 14.61 Å; chains: 1; bounding box: 30×38×35 Å

Secondary structure (DSSP, 8-state):
--HHHHHHHHHHHHHHHHHHTT-TTTHHHHHHHHHHHHHBSS-GGGGB--SHHHHHTT--TTT--SHHHHHHHHHH-GGGB-SPEEEETTEEEE-SSGGGGHHHH---

Sequence (108 aa):
MNRNFERLNGRIDRLSKAIMAGRTADLKRFSRLERRMALLAGPPADLVRKDKRFKELGLRGADYVTREQVVGLLLEHPELMERPVVVHGKRAVIARPSERVEELLGSQ